Protein AF-A0A947MWH0-F1 (afdb_monomer_lite)

Sequence (85 aa):
VVPQFIDVESKIFGPITMRQFITVLVAVFLEFIIYKLSDFTLFLVLSAVVFPAAGAMAFMKIGGIPVPHFFLFPRLYANEIDCRN

Foldseek 3Di:
DDPDPPPDAPAPPDPAGPVLVVLVVVLVVVLVVCVVVDDPVVSVVVCVVSVVVSVCLSPDDDQNHRNVVCVVCVPVVVVVSVVVD

pLDDT: mean 75.41, std 11.12, range [52.19, 90.94]

Radius of gyration: 16.83 Å; chains: 1; bounding box: 48×26×40 Å

Secondary structure (DSSP, 8-state):
----------EEETTEEHHHHHHHHHHHHHHHHHHHHS-HHHHHHHHHHHHHHHHHHHH-EETTEEHHHHHH-HHHHHHHHHTT-

Structure (mmCIF, N/CA/C/O backbone):
data_AF-A0A947MWH0-F1
#
_entry.id   AF-A0A947MWH0-F1
#
loop_
_atom_site.group_PDB
_atom_site.id
_atom_site.type_symbol
_atom_site.label_atom_id
_atom_site.label_alt_id
_atom_site.label_comp_id
_atom_site.label_asym_id
_atom_site.label_entity_id
_atom_site.label_seq_id
_atom_site.pdbx_PDB_ins_code
_atom_site.Cartn_x
_atom_site.Cartn_y
_atom_site.Cartn_z
_atom_site.occupancy
_atom_site.B_iso_or_equiv
_atom_site.auth_seq_id
_atom_site.auth_comp_id
_atom_site.auth_asym_id
_atom_site.auth_atom_id
_atom_site.pdbx_PDB_model_num
ATOM 1 N N . VAL A 1 1 ? -33.953 1.349 22.807 1.00 56.50 1 VAL A N 1
ATOM 2 C CA . VAL A 1 1 ? -32.591 1.540 22.261 1.00 56.50 1 VAL A CA 1
ATOM 3 C C . VAL A 1 1 ? -31.984 0.175 22.008 1.00 56.50 1 VAL A C 1
ATOM 5 O O . VAL A 1 1 ? -31.751 -0.561 22.955 1.00 56.50 1 VAL A O 1
ATOM 8 N N . VAL A 1 2 ? -31.857 -0.214 20.742 1.00 57.28 2 VAL A N 1
ATOM 9 C CA . VAL A 1 2 ? -31.192 -1.468 20.370 1.00 57.28 2 VAL A CA 1
ATOM 10 C C . VAL A 1 2 ? -29.746 -1.109 20.037 1.00 57.28 2 VAL A C 1
ATOM 12 O O . VAL A 1 2 ? -29.548 -0.296 19.133 1.00 57.28 2 VAL A O 1
ATOM 15 N N . PRO A 1 3 ? -28.745 -1.647 20.752 1.00 59.34 3 PRO A N 1
ATOM 16 C CA . PRO A 1 3 ? -27.365 -1.520 20.322 1.00 59.34 3 PRO A CA 1
ATOM 17 C C . PRO A 1 3 ? -27.216 -2.279 19.000 1.00 59.34 3 PRO A C 1
ATOM 19 O O . PRO A 1 3 ? -27.360 -3.498 18.957 1.00 59.34 3 PRO A O 1
ATOM 22 N N . GLN A 1 4 ? -26.989 -1.550 17.909 1.00 64.38 4 GLN A N 1
ATOM 23 C CA . GLN A 1 4 ? -26.575 -2.140 16.641 1.00 64.38 4 GLN A CA 1
ATOM 24 C C . GLN A 1 4 ? -25.113 -2.540 16.825 1.00 64.38 4 GLN A C 1
ATOM 26 O O . GLN A 1 4 ? -24.235 -1.676 16.883 1.00 64.38 4 GLN A O 1
ATOM 31 N N . PHE A 1 5 ? -24.850 -3.836 16.993 1.00 52.19 5 PHE A N 1
ATOM 32 C CA . PHE A 1 5 ? -23.496 -4.343 16.850 1.00 52.19 5 PHE A CA 1
ATOM 33 C C . PHE A 1 5 ? -23.109 -4.097 15.399 1.00 52.19 5 PHE A C 1
ATOM 35 O O . PHE A 1 5 ? -23.534 -4.815 14.502 1.00 52.19 5 PHE A O 1
ATOM 42 N N . ILE A 1 6 ? -22.355 -3.027 15.162 1.00 71.69 6 ILE A N 1
ATOM 43 C CA . ILE A 1 6 ? -21.577 -2.940 13.940 1.00 71.69 6 ILE A CA 1
ATOM 44 C C . ILE A 1 6 ? -20.696 -4.187 13.944 1.00 71.69 6 ILE A C 1
ATOM 46 O O . ILE A 1 6 ? -19.937 -4.399 14.896 1.00 71.69 6 ILE A O 1
ATOM 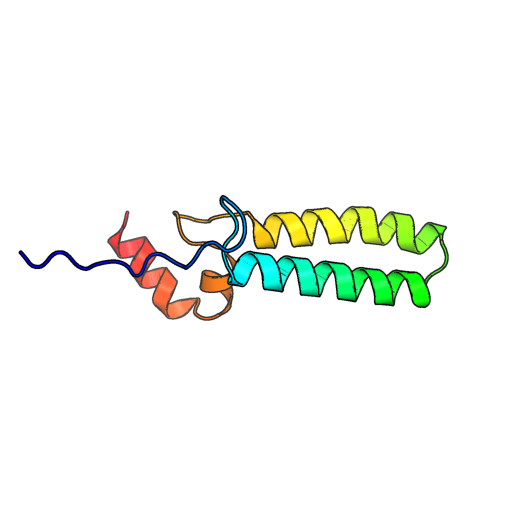50 N N . ASP A 1 7 ? -20.872 -5.054 12.951 1.00 61.91 7 ASP A N 1
ATOM 51 C CA . ASP A 1 7 ? -20.069 -6.261 12.830 1.00 61.91 7 ASP A CA 1
ATOM 52 C C . ASP A 1 7 ? -18.605 -5.833 12.793 1.00 61.91 7 ASP A C 1
ATOM 54 O O . ASP A 1 7 ? -18.122 -5.187 11.857 1.00 61.91 7 ASP A O 1
ATOM 58 N N . VAL A 1 8 ? -17.907 -6.115 13.892 1.00 64.44 8 VAL A N 1
ATOM 59 C CA . VAL A 1 8 ? -16.487 -5.838 13.997 1.00 64.44 8 VAL A CA 1
ATOM 60 C C . VAL A 1 8 ? -15.810 -6.773 13.026 1.00 64.44 8 VAL A C 1
ATOM 62 O O . VAL A 1 8 ? -15.765 -7.983 13.235 1.00 64.44 8 VAL A O 1
ATOM 65 N N . GLU A 1 9 ? -15.302 -6.194 11.941 1.00 67.94 9 GLU A N 1
ATOM 66 C CA . GLU A 1 9 ? -14.520 -6.947 10.981 1.00 67.94 9 GLU A CA 1
ATOM 67 C C . GLU A 1 9 ? -13.479 -7.783 11.718 1.00 67.94 9 GLU A C 1
ATOM 69 O O . GLU A 1 9 ? -12.689 -7.243 12.504 1.00 67.94 9 GLU A O 1
ATOM 74 N N . SER A 1 10 ? -13.454 -9.085 11.436 1.00 69.31 10 SER A N 1
ATOM 75 C CA . SER A 1 10 ? -12.388 -9.948 11.912 1.00 69.31 10 SER A CA 1
ATOM 76 C C . SER A 1 10 ? -11.062 -9.394 11.396 1.00 69.31 10 SER A C 1
ATOM 78 O O . SER A 1 10 ? -10.767 -9.413 10.194 1.00 69.31 10 SER A O 1
ATOM 80 N N . LYS A 1 11 ? -10.269 -8.855 12.315 1.00 72.81 11 LYS A N 1
ATOM 81 C CA . LYS A 1 11 ? -8.906 -8.422 12.038 1.00 72.81 11 LYS A CA 1
ATOM 82 C C . LYS A 1 11 ? -8.037 -9.671 12.019 1.00 72.81 11 LYS A C 1
ATOM 84 O O . LYS A 1 11 ? -8.051 -10.429 12.983 1.00 72.81 11 LYS A O 1
ATOM 89 N N . ILE A 1 12 ? -7.319 -9.899 10.920 1.00 75.12 12 ILE A N 1
ATOM 90 C CA . ILE A 1 12 ? -6.459 -11.084 10.789 1.00 75.12 12 ILE A CA 1
ATOM 91 C C . ILE A 1 12 ? -5.154 -10.865 11.557 1.00 75.12 12 ILE A C 1
ATOM 93 O O . ILE A 1 12 ? -4.736 -11.707 12.342 1.00 75.12 12 ILE A O 1
ATOM 97 N N . PHE A 1 13 ? -4.512 -9.716 11.320 1.00 74.25 13 PHE A N 1
ATOM 98 C CA . PHE A 1 13 ? -3.197 -9.377 11.855 1.00 74.25 13 PHE A CA 1
ATOM 99 C C .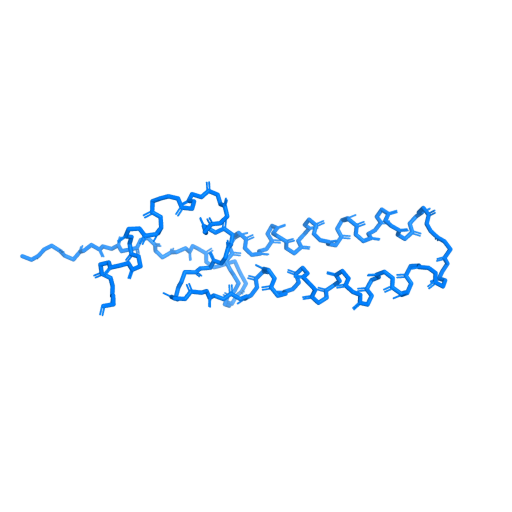 PHE A 1 13 ? -3.240 -7.998 12.507 1.00 74.25 13 PHE A C 1
ATOM 101 O O . PHE A 1 13 ? -3.187 -6.971 11.829 1.00 74.25 13 PHE A O 1
ATOM 108 N N . GLY A 1 14 ? -3.344 -7.973 13.838 1.00 79.38 14 GLY A N 1
ATOM 109 C CA . GLY A 1 14 ? -3.357 -6.739 14.625 1.00 79.38 14 GLY A CA 1
ATOM 110 C C . GLY A 1 14 ? -4.430 -5.749 14.137 1.00 79.38 14 GLY A C 1
ATOM 111 O O . GLY A 1 14 ? -5.618 -6.044 14.264 1.00 79.38 14 GLY A O 1
ATOM 112 N N . PRO A 1 15 ? -4.058 -4.572 13.593 1.00 75.50 15 PRO A N 1
ATOM 113 C CA . PRO A 1 15 ? -5.004 -3.586 13.068 1.00 75.50 15 PRO A CA 1
ATOM 114 C C . PRO A 1 15 ? -5.475 -3.848 11.621 1.00 75.50 15 PRO A C 1
ATOM 116 O O . PRO A 1 15 ? -6.312 -3.086 11.136 1.00 75.50 15 PRO A O 1
ATOM 119 N N . ILE A 1 16 ? -4.959 -4.875 10.930 1.00 76.56 16 ILE A N 1
ATOM 120 C CA . ILE A 1 16 ? -5.248 -5.155 9.512 1.00 76.56 16 ILE A CA 1
ATOM 121 C C . ILE A 1 16 ? -6.508 -6.018 9.366 1.00 76.56 16 ILE A C 1
ATOM 123 O O . ILE A 1 16 ? -6.606 -7.128 9.898 1.00 76.56 16 ILE A O 1
ATOM 127 N N . THR A 1 17 ? -7.472 -5.500 8.607 1.00 83.69 17 THR A N 1
ATOM 128 C CA . THR A 1 17 ? -8.728 -6.185 8.247 1.00 83.69 17 THR A CA 1
ATOM 129 C C . THR A 1 17 ? -8.544 -7.171 7.092 1.00 83.69 17 THR A C 1
ATOM 131 O O . THR A 1 17 ? -7.597 -7.054 6.311 1.00 83.69 17 THR A O 1
ATOM 134 N N . MET A 1 18 ? -9.479 -8.116 6.938 1.00 80.69 18 MET A N 1
ATOM 135 C CA . MET A 1 18 ? -9.473 -9.084 5.830 1.00 80.69 18 MET A CA 1
ATOM 136 C C . MET A 1 18 ? -9.373 -8.419 4.456 1.00 80.69 18 MET A C 1
ATOM 138 O O . MET A 1 18 ? -8.576 -8.823 3.610 1.00 80.69 18 MET A O 1
ATOM 142 N N . ARG A 1 19 ? -10.124 -7.339 4.246 1.00 78.62 19 ARG A N 1
ATOM 143 C CA . ARG A 1 19 ? -10.105 -6.620 2.967 1.00 78.62 19 ARG A CA 1
ATOM 144 C C . ARG A 1 19 ? -8.772 -5.935 2.687 1.00 78.62 19 ARG A C 1
ATOM 146 O O . ARG A 1 19 ? -8.287 -6.000 1.566 1.00 78.62 19 ARG A O 1
ATOM 153 N N . GLN A 1 20 ? -8.162 -5.327 3.701 1.00 76.81 20 GLN A N 1
ATOM 154 C CA . GLN A 1 20 ? -6.853 -4.684 3.555 1.00 76.81 20 GLN A CA 1
ATOM 155 C C . GLN A 1 20 ? -5.763 -5.695 3.209 1.00 76.81 20 GLN A C 1
ATOM 157 O O . GLN A 1 20 ? -4.906 -5.413 2.375 1.00 76.81 20 GLN A O 1
ATOM 162 N N . PHE A 1 21 ? -5.830 -6.886 3.805 1.00 83.25 21 PHE A N 1
ATOM 163 C CA . PHE A 1 21 ? -4.925 -7.978 3.473 1.00 83.25 21 PHE A CA 1
ATOM 164 C C . PHE A 1 21 ? -5.043 -8.384 1.997 1.00 83.25 21 PHE A C 1
ATOM 166 O O . PHE A 1 21 ? -4.028 -8.478 1.310 1.00 83.25 21 PHE A O 1
ATOM 173 N N . ILE A 1 22 ? -6.267 -8.536 1.481 1.00 85.50 22 ILE A N 1
ATOM 174 C CA . ILE A 1 22 ? -6.501 -8.868 0.067 1.00 85.50 22 ILE A CA 1
ATOM 175 C C . ILE A 1 22 ? -5.992 -7.749 -0.855 1.00 85.50 22 ILE A C 1
ATOM 177 O O . ILE A 1 22 ? -5.340 -8.042 -1.853 1.00 85.50 22 ILE A O 1
ATOM 181 N N . THR A 1 23 ? -6.222 -6.473 -0.521 1.00 84.31 23 THR A N 1
ATOM 182 C CA . THR A 1 23 ? -5.717 -5.336 -1.315 1.00 84.31 23 THR A CA 1
ATOM 183 C C . THR A 1 23 ? -4.191 -5.339 -1.414 1.00 84.31 23 THR A C 1
ATOM 185 O O . THR A 1 23 ? -3.650 -5.166 -2.505 1.00 84.31 23 THR A O 1
ATOM 188 N N . VAL A 1 24 ? -3.491 -5.577 -0.301 1.00 85.44 24 VAL A N 1
ATOM 189 C CA . VAL A 1 24 ? -2.021 -5.666 -0.289 1.00 85.44 24 VAL A CA 1
ATOM 190 C C . VAL A 1 24 ? -1.543 -6.891 -1.072 1.00 85.44 24 VAL A C 1
ATOM 192 O O . VAL A 1 24 ? -0.591 -6.787 -1.840 1.00 85.44 24 VAL A O 1
ATOM 195 N N . LEU A 1 25 ? -2.227 -8.031 -0.946 1.00 89.25 25 LEU A N 1
ATOM 196 C CA . LEU A 1 25 ? -1.894 -9.250 -1.685 1.00 89.25 25 LEU A CA 1
ATOM 197 C C . LEU A 1 25 ? -2.004 -9.039 -3.202 1.00 89.25 25 LEU A C 1
ATOM 199 O O . LEU A 1 25 ? -1.096 -9.423 -3.938 1.00 89.25 25 LEU A O 1
ATOM 203 N N . VAL A 1 26 ? -3.068 -8.379 -3.670 1.00 89.56 26 VAL A N 1
ATOM 204 C CA . VAL A 1 26 ? -3.241 -8.025 -5.089 1.00 89.56 26 VAL A CA 1
ATOM 205 C C . VAL A 1 26 ? -2.136 -7.079 -5.562 1.00 89.56 26 VAL A C 1
ATOM 207 O O . VAL A 1 26 ? -1.587 -7.294 -6.639 1.00 89.56 26 VAL A O 1
ATOM 210 N N . ALA A 1 27 ? -1.774 -6.072 -4.763 1.00 87.69 27 ALA A N 1
ATOM 211 C CA . ALA A 1 27 ? -0.707 -5.133 -5.108 1.00 87.69 27 ALA A CA 1
ATOM 212 C C . ALA A 1 27 ? 0.652 -5.831 -5.274 1.00 87.69 27 ALA A C 1
ATOM 214 O O . ALA A 1 27 ? 1.315 -5.647 -6.293 1.00 87.69 27 ALA A O 1
ATOM 215 N N . VAL A 1 28 ? 1.020 -6.701 -4.329 1.00 89.81 28 VAL A N 1
ATOM 216 C CA . VAL A 1 28 ? 2.261 -7.492 -4.388 1.00 89.81 28 VAL A CA 1
ATOM 217 C C . VAL A 1 28 ? 2.268 -8.421 -5.602 1.00 89.81 28 VAL A C 1
ATOM 219 O O . VAL A 1 28 ? 3.285 -8.560 -6.282 1.00 89.81 28 VAL A O 1
ATOM 222 N N . PHE A 1 29 ? 1.133 -9.048 -5.912 1.00 90.94 29 PHE A N 1
ATOM 223 C CA . PHE A 1 29 ? 1.025 -9.920 -7.079 1.00 90.94 29 PHE A CA 1
ATOM 224 C C . PHE A 1 29 ? 1.195 -9.143 -8.391 1.00 90.94 29 PHE A C 1
ATOM 226 O O . PHE A 1 29 ? 1.860 -9.606 -9.317 1.00 90.94 29 PHE A O 1
ATOM 233 N N . LEU A 1 30 ? 0.639 -7.934 -8.457 1.00 88.25 30 LEU A N 1
ATOM 234 C CA . LEU A 1 30 ? 0.753 -7.048 -9.611 1.00 88.25 30 LEU A CA 1
ATOM 235 C C . LEU A 1 30 ? 2.199 -6.553 -9.792 1.00 88.25 30 LEU A C 1
ATOM 237 O O . LEU A 1 30 ? 2.718 -6.572 -10.908 1.00 88.25 30 LEU A O 1
ATOM 241 N N . GLU A 1 31 ? 2.897 -6.220 -8.706 1.00 87.06 31 GLU A N 1
ATOM 242 C CA . GLU A 1 31 ? 4.326 -5.881 -8.740 1.00 87.06 31 GLU A CA 1
ATOM 243 C C . GLU A 1 31 ? 5.211 -7.049 -9.168 1.00 87.06 31 GLU A C 1
ATOM 245 O O . GLU A 1 31 ? 6.167 -6.851 -9.918 1.00 87.06 31 GLU A O 1
ATOM 250 N N . PHE A 1 32 ? 4.879 -8.273 -8.757 1.00 88.56 32 PHE A N 1
ATOM 251 C CA . PHE A 1 32 ? 5.597 -9.467 -9.197 1.00 88.56 32 PHE A CA 1
ATOM 252 C C . PHE A 1 32 ? 5.483 -9.677 -10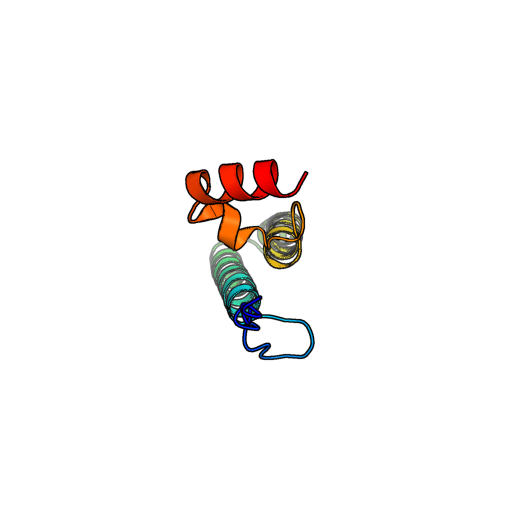.713 1.00 88.56 32 PHE A C 1
ATOM 254 O O . PHE A 1 32 ? 6.461 -10.043 -11.369 1.00 88.56 32 PHE A O 1
ATOM 261 N N . ILE A 1 33 ? 4.311 -9.402 -11.289 1.00 89.38 33 ILE A N 1
ATOM 262 C CA . ILE A 1 33 ? 4.104 -9.447 -12.740 1.00 89.38 33 ILE A CA 1
ATOM 263 C C . ILE A 1 33 ? 4.945 -8.360 -13.425 1.00 89.38 33 ILE A C 1
ATOM 265 O O . ILE A 1 33 ? 5.671 -8.664 -14.372 1.00 89.38 33 ILE A O 1
ATOM 269 N N . ILE A 1 34 ? 4.926 -7.121 -12.918 1.00 85.31 34 ILE A N 1
ATOM 270 C CA . ILE A 1 34 ? 5.739 -6.013 -13.456 1.00 85.31 34 ILE A CA 1
ATOM 271 C C . ILE A 1 34 ? 7.234 -6.357 -13.409 1.00 85.31 34 ILE A C 1
ATOM 273 O O . ILE A 1 34 ? 7.936 -6.135 -14.395 1.00 85.31 34 ILE A O 1
ATOM 277 N N . TYR A 1 35 ? 7.707 -6.955 -12.313 1.00 85.94 35 TYR A N 1
ATOM 278 C CA . TYR A 1 35 ? 9.093 -7.400 -12.152 1.00 85.94 35 TYR A CA 1
ATOM 279 C C . TYR A 1 35 ? 9.512 -8.439 -13.199 1.00 85.94 35 TYR A C 1
ATOM 281 O O . TYR A 1 35 ? 10.657 -8.447 -13.640 1.00 85.94 35 TYR A O 1
ATOM 289 N N . LYS A 1 36 ? 8.597 -9.322 -13.614 1.00 86.62 36 LYS A N 1
ATOM 290 C CA . LYS A 1 36 ? 8.881 -10.345 -14.630 1.00 86.62 36 LYS A CA 1
ATOM 291 C C . LYS A 1 36 ? 8.891 -9.809 -16.060 1.00 86.62 36 LYS A C 1
ATOM 293 O O . LYS A 1 36 ? 9.532 -10.423 -16.908 1.00 86.62 36 LYS A O 1
ATOM 298 N N . LEU A 1 37 ? 8.175 -8.720 -16.330 1.00 86.62 37 LEU A N 1
ATOM 299 C CA . LEU A 1 37 ? 7.990 -8.168 -17.678 1.00 86.62 37 LEU A CA 1
ATOM 300 C C . LEU A 1 37 ? 8.874 -6.946 -17.974 1.00 86.62 37 LEU A C 1
ATOM 302 O O . LEU A 1 37 ? 9.064 -6.629 -19.144 1.00 86.62 37 LEU A O 1
ATOM 306 N N . SER A 1 38 ? 9.386 -6.254 -16.952 1.00 84.31 38 SER A N 1
ATOM 307 C CA . SER A 1 38 ? 10.135 -4.996 -17.104 1.00 84.31 38 SER A CA 1
ATOM 308 C C . SER A 1 38 ? 11.630 -5.146 -16.821 1.00 84.31 38 SER A C 1
ATOM 310 O O . SER A 1 38 ? 12.037 -5.956 -15.991 1.00 84.31 38 SER A O 1
ATOM 312 N N . ASP A 1 39 ? 12.446 -4.288 -17.441 1.00 83.88 39 ASP A N 1
ATOM 313 C CA . ASP A 1 39 ? 13.852 -4.104 -17.063 1.00 83.88 39 ASP A CA 1
ATOM 314 C C . ASP A 1 39 ? 13.983 -3.610 -15.614 1.00 83.88 39 ASP A C 1
ATOM 316 O O . ASP A 1 39 ? 13.141 -2.852 -15.126 1.00 83.88 39 ASP A O 1
ATOM 320 N N . PHE A 1 40 ? 15.072 -3.984 -14.930 1.00 84.50 40 PHE A N 1
ATOM 321 C CA . PHE A 1 40 ? 15.289 -3.683 -13.504 1.00 84.50 40 PHE A CA 1
ATOM 322 C C . PHE A 1 40 ? 15.135 -2.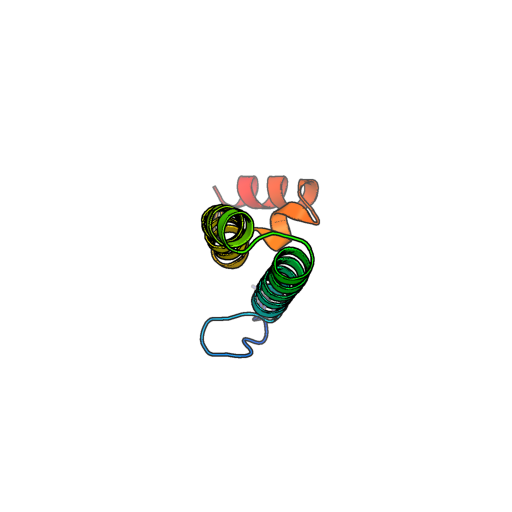189 -13.169 1.00 84.50 40 PHE A C 1
ATOM 324 O O . PHE A 1 40 ? 14.533 -1.829 -12.157 1.00 84.50 40 PHE A O 1
ATOM 331 N N . THR A 1 41 ? 15.619 -1.310 -14.049 1.00 87.25 41 THR A N 1
ATOM 332 C CA . THR A 1 41 ? 15.484 0.146 -13.902 1.00 87.25 41 THR A CA 1
ATOM 333 C C . THR A 1 41 ? 14.029 0.604 -14.005 1.00 87.25 41 THR A C 1
ATOM 335 O O . THR A 1 41 ? 13.585 1.437 -13.217 1.00 87.25 41 THR A O 1
ATOM 338 N N . LEU A 1 42 ? 13.271 0.047 -14.950 1.00 85.12 42 LEU A N 1
ATOM 339 C CA . LEU A 1 42 ? 11.871 0.400 -15.187 1.00 85.12 42 LEU A CA 1
ATOM 340 C C . LEU A 1 42 ? 10.978 -0.138 -14.056 1.00 85.12 42 LEU A C 1
ATOM 342 O O . LEU A 1 42 ? 10.091 0.570 -13.581 1.00 85.12 42 LEU A O 1
ATOM 346 N N . PHE A 1 43 ? 11.289 -1.331 -13.542 1.00 87.38 43 PHE A N 1
ATOM 347 C CA . PHE A 1 43 ? 10.677 -1.893 -12.337 1.00 87.38 43 PHE A CA 1
ATOM 348 C C . PHE A 1 43 ? 10.882 -1.001 -11.105 1.00 87.38 43 PHE A C 1
ATOM 350 O O . PHE A 1 43 ? 9.929 -0.757 -10.365 1.00 87.38 43 PHE A O 1
ATOM 357 N N . LEU A 1 44 ? 12.097 -0.488 -10.883 1.00 88.00 44 LEU A N 1
ATOM 358 C CA . LEU A 1 44 ? 12.390 0.357 -9.723 1.00 88.00 44 LEU A CA 1
ATOM 359 C C . LEU A 1 44 ? 11.529 1.628 -9.728 1.00 88.00 44 LEU A C 1
ATOM 361 O O . LEU A 1 44 ? 10.924 1.969 -8.714 1.00 88.00 44 LEU A O 1
ATOM 365 N N . VAL A 1 45 ? 11.427 2.291 -10.884 1.00 90.38 45 VAL A N 1
ATOM 366 C CA . VAL A 1 45 ? 10.617 3.507 -11.044 1.00 90.38 45 VAL A CA 1
ATOM 367 C C . VAL A 1 45 ? 9.128 3.205 -10.876 1.00 90.38 45 VAL A C 1
ATOM 369 O O . VAL A 1 45 ? 8.438 3.941 -10.173 1.00 90.38 45 VAL A O 1
ATOM 372 N N . LEU A 1 46 ? 8.624 2.119 -11.474 1.00 86.38 46 LEU A N 1
ATOM 373 C CA . LEU A 1 46 ? 7.212 1.760 -11.337 1.00 86.38 46 LEU A CA 1
ATOM 374 C C . LEU A 1 46 ? 6.852 1.344 -9.912 1.00 86.38 46 LEU A C 1
ATOM 376 O O . LEU A 1 46 ? 5.852 1.831 -9.395 1.00 86.38 46 LEU A O 1
ATOM 380 N N . SER A 1 47 ? 7.646 0.493 -9.258 1.00 86.38 47 SER A N 1
ATOM 381 C CA . SER A 1 47 ? 7.349 0.065 -7.883 1.00 86.38 47 SER A CA 1
ATOM 382 C C . SER A 1 47 ? 7.381 1.245 -6.909 1.00 86.38 47 SER A C 1
ATOM 384 O O . SER A 1 47 ? 6.513 1.349 -6.048 1.00 86.38 47 SER A O 1
ATOM 386 N N . ALA A 1 48 ? 8.284 2.213 -7.110 1.00 89.00 48 ALA A N 1
ATOM 387 C CA . ALA A 1 48 ? 8.339 3.422 -6.292 1.00 89.00 48 ALA A CA 1
ATOM 388 C C . ALA A 1 48 ? 7.054 4.267 -6.364 1.00 89.00 48 ALA A C 1
ATOM 390 O O . ALA A 1 48 ? 6.761 4.998 -5.423 1.00 89.00 48 ALA A O 1
ATOM 391 N N . VAL A 1 49 ? 6.276 4.167 -7.447 1.00 88.06 49 VAL A N 1
ATOM 392 C CA . VAL A 1 49 ? 4.984 4.859 -7.599 1.00 88.06 49 VAL A CA 1
ATOM 393 C C . VAL A 1 49 ? 3.816 3.959 -7.185 1.00 88.06 49 VAL A C 1
ATOM 395 O O . VAL A 1 49 ? 2.905 4.398 -6.482 1.00 88.06 49 VAL A O 1
ATOM 398 N N . VAL A 1 50 ? 3.838 2.696 -7.605 1.00 85.94 50 VAL A N 1
ATOM 399 C CA . VAL A 1 50 ? 2.742 1.737 -7.418 1.00 85.94 50 VAL A CA 1
ATOM 400 C C . VAL A 1 50 ? 2.626 1.297 -5.960 1.00 85.94 50 VAL A C 1
ATOM 402 O O . VAL A 1 50 ? 1.515 1.286 -5.428 1.00 85.94 50 VAL A O 1
ATOM 405 N N . PHE A 1 51 ? 3.742 1.015 -5.286 1.00 85.25 51 PHE A N 1
ATOM 406 C CA . PHE A 1 51 ? 3.752 0.556 -3.898 1.00 85.25 51 PHE A CA 1
ATOM 407 C C . PHE A 1 51 ? 3.110 1.564 -2.929 1.00 85.25 51 PHE A C 1
ATOM 409 O O . PHE A 1 51 ? 2.181 1.188 -2.205 1.00 85.25 51 PHE A O 1
ATOM 416 N N . PRO A 1 52 ? 3.505 2.858 -2.910 1.00 86.19 52 PRO A N 1
ATOM 417 C CA . PRO A 1 52 ? 2.855 3.834 -2.042 1.00 86.19 52 PRO A CA 1
ATOM 418 C C . PRO A 1 52 ? 1.413 4.125 -2.461 1.00 86.19 52 PRO A C 1
ATOM 420 O O . PRO A 1 52 ? 0.578 4.331 -1.583 1.00 86.19 52 PRO A O 1
ATOM 423 N N . ALA A 1 53 ? 1.077 4.093 -3.755 1.00 84.56 53 ALA A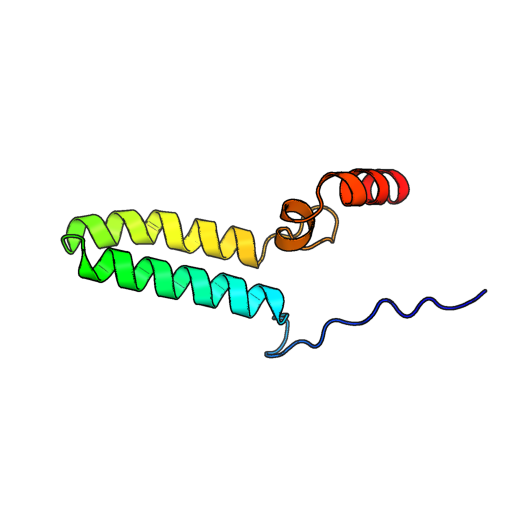 N 1
ATOM 424 C CA . ALA A 1 53 ? -0.306 4.269 -4.204 1.00 84.56 53 ALA A CA 1
ATOM 425 C C . ALA A 1 53 ? -1.217 3.129 -3.711 1.00 84.56 53 ALA A C 1
ATOM 427 O O . ALA A 1 53 ? -2.303 3.376 -3.181 1.00 84.56 53 ALA A O 1
ATOM 428 N N . ALA A 1 54 ? -0.760 1.881 -3.819 1.00 83.88 54 ALA A N 1
ATOM 429 C CA . ALA A 1 54 ? -1.479 0.712 -3.327 1.00 83.88 54 ALA A CA 1
ATOM 430 C C . ALA A 1 54 ? -1.565 0.684 -1.793 1.00 83.88 54 ALA A C 1
ATOM 432 O O . ALA A 1 54 ? -2.628 0.398 -1.239 1.00 83.88 54 ALA A O 1
ATOM 433 N N . GLY A 1 55 ? -0.483 1.045 -1.099 1.00 83.31 55 GLY A N 1
ATOM 434 C CA . GLY A 1 55 ? -0.472 1.188 0.357 1.00 83.31 55 GLY A CA 1
ATOM 435 C C . GLY A 1 55 ? -1.436 2.274 0.834 1.00 83.31 55 GLY A C 1
ATOM 436 O O . GLY A 1 55 ? -2.217 2.054 1.761 1.00 83.31 55 GLY A O 1
ATOM 437 N N . ALA A 1 56 ? -1.463 3.419 0.156 1.00 82.12 56 ALA A N 1
ATOM 438 C CA . ALA A 1 56 ? -2.407 4.486 0.447 1.00 82.12 56 ALA A CA 1
ATOM 439 C C . ALA A 1 56 ? -3.855 4.007 0.233 1.00 82.12 56 ALA A C 1
ATOM 441 O O . ALA A 1 56 ? -4.698 4.233 1.095 1.00 82.12 56 ALA A O 1
ATOM 442 N N . MET A 1 57 ? -4.150 3.256 -0.833 1.00 75.56 57 MET A N 1
ATOM 443 C CA . MET A 1 57 ? -5.474 2.642 -1.021 1.00 75.56 57 MET A CA 1
ATOM 444 C C . MET A 1 57 ? -5.821 1.577 0.035 1.00 75.56 57 MET A C 1
ATOM 446 O O . MET A 1 57 ? -6.989 1.402 0.369 1.00 75.56 57 MET A O 1
ATOM 450 N N . ALA A 1 58 ? -4.849 0.862 0.595 1.00 76.00 58 ALA A N 1
ATOM 451 C CA . ALA A 1 58 ? -5.118 -0.123 1.642 1.00 76.00 58 ALA A CA 1
ATOM 452 C C . ALA A 1 58 ? -5.369 0.530 3.017 1.00 76.00 58 ALA A C 1
ATOM 454 O O . ALA A 1 58 ? -6.211 0.065 3.792 1.00 76.00 58 ALA A O 1
ATOM 455 N N . PHE A 1 59 ? -4.658 1.612 3.344 1.00 71.69 59 PHE A N 1
ATOM 456 C CA . PHE A 1 59 ? -4.647 2.173 4.701 1.00 71.69 59 PHE A CA 1
ATOM 457 C C . PHE A 1 59 ? -5.354 3.521 4.852 1.00 71.69 59 PHE A C 1
ATOM 459 O O . PHE A 1 59 ? -5.722 3.866 5.979 1.00 71.69 59 PHE A O 1
ATOM 466 N N . MET A 1 60 ? -5.606 4.266 3.771 1.00 70.38 60 MET A N 1
ATOM 467 C CA . MET A 1 60 ? -6.372 5.508 3.868 1.00 70.38 60 MET A CA 1
ATOM 468 C C . MET A 1 60 ? -7.830 5.224 4.224 1.00 70.38 60 MET A C 1
ATOM 470 O O . MET A 1 60 ? -8.494 4.332 3.690 1.00 70.38 60 MET A O 1
ATOM 474 N N . LYS A 1 61 ? -8.336 6.027 5.155 1.00 57.53 61 LYS A N 1
ATOM 475 C CA . LYS A 1 61 ? -9.736 6.048 5.568 1.00 57.53 61 LYS A CA 1
ATOM 476 C C . LYS A 1 61 ? -10.264 7.447 5.292 1.00 57.53 61 LYS A C 1
ATOM 478 O O . LYS A 1 61 ? -9.711 8.412 5.811 1.00 57.53 61 LYS A O 1
ATOM 483 N N . ILE A 1 62 ? -11.320 7.556 4.494 1.00 58.19 62 ILE A N 1
ATOM 484 C CA . ILE A 1 62 ? -12.017 8.823 4.242 1.00 58.19 62 ILE A CA 1
ATOM 485 C C . ILE A 1 62 ? -13.258 8.814 5.139 1.00 58.19 62 ILE A C 1
ATOM 487 O O . ILE A 1 62 ? -14.041 7.868 5.095 1.00 58.19 62 ILE A O 1
ATOM 491 N N . GLY A 1 63 ? -13.412 9.806 6.021 1.00 58.31 63 GLY A N 1
ATOM 492 C CA . GLY A 1 63 ? -14.596 9.911 6.893 1.00 58.31 63 GLY A CA 1
ATOM 493 C C . GLY A 1 63 ? -14.798 8.744 7.877 1.00 58.31 63 GLY A C 1
ATOM 494 O O . GLY A 1 63 ? -15.916 8.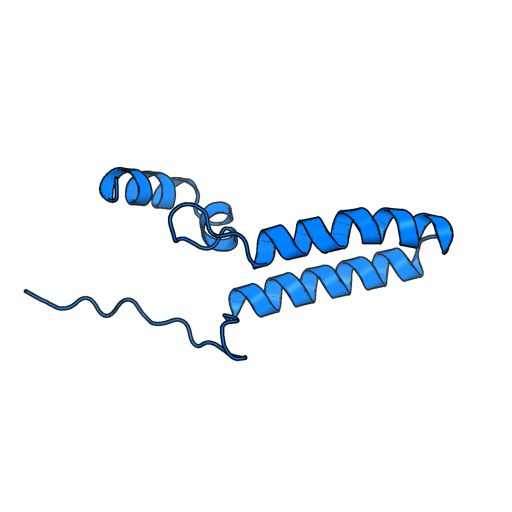478 8.306 1.00 58.31 63 GLY A O 1
ATOM 495 N N . GLY A 1 64 ? -13.736 8.005 8.225 1.00 59.81 64 GLY A N 1
ATOM 496 C CA . GLY A 1 64 ? -13.816 6.820 9.094 1.00 59.81 64 GLY A CA 1
ATOM 497 C C . GLY A 1 64 ? -14.197 5.519 8.375 1.00 59.81 64 GLY A C 1
ATOM 498 O O . GLY A 1 64 ? -14.179 4.460 9.003 1.00 59.81 64 GLY A O 1
ATOM 499 N N . ILE A 1 65 ? -14.462 5.576 7.068 1.00 64.94 65 ILE A N 1
ATOM 500 C CA . ILE A 1 65 ? -14.743 4.421 6.212 1.00 64.94 65 ILE A CA 1
ATOM 501 C C . ILE A 1 65 ? -13.470 4.075 5.419 1.00 64.94 65 ILE A C 1
ATOM 503 O O . ILE A 1 65 ? -12.824 4.965 4.856 1.00 64.94 65 ILE A O 1
ATOM 507 N N . PRO A 1 66 ? -13.053 2.798 5.373 1.00 65.62 66 PRO A N 1
ATOM 508 C CA . PRO A 1 66 ? -11.919 2.388 4.553 1.00 65.62 66 PRO A CA 1
ATOM 509 C C . PRO A 1 66 ? -12.255 2.541 3.060 1.00 65.62 66 PRO A C 1
ATOM 511 O O . PRO A 1 66 ? -13.314 2.103 2.605 1.00 65.62 66 PRO A O 1
ATOM 514 N N . VAL A 1 67 ? -11.337 3.125 2.284 1.00 65.50 67 VAL A N 1
ATOM 515 C CA . VAL A 1 67 ? -11.549 3.458 0.859 1.00 65.50 67 VAL A CA 1
ATOM 516 C C . VAL A 1 67 ? -11.955 2.299 -0.068 1.00 65.50 67 VAL A C 1
ATOM 518 O O . VAL A 1 67 ? -12.701 2.575 -1.010 1.00 65.50 67 VAL A O 1
ATOM 521 N N . PRO A 1 68 ? -11.616 1.011 0.179 1.00 63.62 68 PRO A N 1
ATOM 522 C CA . PRO A 1 68 ? -12.142 -0.084 -0.642 1.00 63.62 68 PRO A CA 1
ATOM 523 C C . PRO A 1 68 ? -13.673 -0.166 -0.620 1.00 63.62 68 PRO A C 1
ATOM 525 O O . PRO A 1 68 ? -14.294 -0.580 -1.596 1.00 63.62 68 PRO A O 1
ATOM 528 N N . HIS A 1 69 ? -14.293 0.253 0.487 1.00 64.69 69 HIS A N 1
ATOM 529 C CA . HIS A 1 69 ? -15.740 0.203 0.650 1.00 64.69 69 HIS A CA 1
ATOM 530 C C . HIS A 1 69 ? -16.446 1.349 -0.093 1.00 64.69 69 HIS A C 1
ATOM 532 O O . HIS A 1 69 ? -17.502 1.144 -0.691 1.00 64.69 69 HIS A O 1
ATOM 538 N N . PHE A 1 70 ? -15.809 2.522 -0.145 1.00 61.50 70 PHE A N 1
ATOM 539 C CA . PHE A 1 70 ? -16.269 3.648 -0.957 1.00 61.50 70 PHE A CA 1
ATOM 540 C C . PHE A 1 70 ? -16.230 3.326 -2.458 1.00 61.50 70 PHE A C 1
ATOM 542 O O . PHE A 1 70 ? -17.139 3.701 -3.192 1.00 61.50 70 PHE A O 1
ATOM 549 N N . PHE A 1 71 ? -15.208 2.595 -2.916 1.00 65.81 71 PHE A N 1
ATOM 550 C CA . PHE A 1 71 ? -15.041 2.277 -4.337 1.00 65.81 71 PHE A CA 1
ATOM 551 C C . PHE A 1 71 ? -16.079 1.267 -4.860 1.00 65.81 71 PHE A C 1
ATOM 553 O O . PHE A 1 71 ? -16.534 1.387 -5.994 1.00 65.81 71 PHE A O 1
ATOM 560 N N . LEU A 1 72 ? -16.481 0.290 -4.036 1.00 70.75 72 LEU A N 1
ATOM 561 C CA . LEU A 1 72 ? -17.478 -0.728 -4.400 1.00 70.75 72 LEU A CA 1
ATOM 562 C C . LEU A 1 72 ? -18.919 -0.193 -4.404 1.00 70.75 72 LEU A C 1
ATOM 564 O O . LEU A 1 72 ? -19.697 -0.555 -5.285 1.00 70.75 72 LEU A O 1
ATOM 568 N N . PHE A 1 73 ? -19.281 0.675 -3.451 1.00 69.88 73 PHE A N 1
ATOM 569 C CA . PHE A 1 73 ? -20.650 1.198 -3.317 1.00 69.88 73 PHE A CA 1
ATOM 570 C C . PHE A 1 73 ? -20.695 2.721 -3.108 1.00 69.88 73 PHE A C 1
ATOM 572 O O . PHE A 1 73 ? -21.224 3.198 -2.099 1.00 69.88 73 PHE A O 1
ATOM 579 N N . PRO A 1 74 ? -20.215 3.523 -4.073 1.00 72.12 74 PRO A N 1
ATOM 580 C CA . PRO A 1 74 ? -20.056 4.967 -3.889 1.00 72.12 74 PRO A CA 1
ATOM 581 C C . PRO A 1 74 ? -21.377 5.692 -3.585 1.00 72.12 74 PRO A C 1
ATOM 583 O O . PRO A 1 74 ? -21.404 6.660 -2.828 1.00 72.12 74 PRO A O 1
ATOM 586 N N . ARG A 1 75 ? -22.501 5.205 -4.129 1.00 69.06 75 ARG A N 1
ATOM 587 C CA . ARG A 1 75 ? -23.812 5.862 -4.007 1.00 69.06 75 ARG A CA 1
ATOM 588 C C . ARG A 1 75 ? -24.518 5.622 -2.668 1.00 69.06 75 ARG A C 1
ATOM 590 O O . ARG A 1 75 ? -25.293 6.473 -2.250 1.00 69.06 75 ARG A O 1
ATOM 597 N N . LEU A 1 76 ? -24.243 4.502 -1.996 1.00 70.00 76 LEU A N 1
ATOM 598 C CA . LEU A 1 76 ? -24.788 4.212 -0.662 1.00 70.00 76 LEU A CA 1
ATOM 599 C C . LEU A 1 76 ? -23.966 4.914 0.425 1.00 70.00 76 LEU A C 1
ATOM 601 O O . LEU A 1 76 ? -24.529 5.464 1.366 1.00 70.00 76 LEU A O 1
ATOM 605 N N . TYR A 1 77 ? -22.645 4.986 0.238 1.00 67.50 77 TYR A N 1
ATOM 606 C CA . TYR A 1 77 ? -21.747 5.656 1.176 1.00 67.50 77 TYR A CA 1
ATOM 607 C C . TYR A 1 77 ? -21.855 7.180 1.165 1.00 67.50 77 TYR A C 1
ATOM 609 O O . TYR A 1 77 ? -21.717 7.791 2.218 1.00 67.50 77 TYR A O 1
ATOM 617 N N . ALA A 1 78 ? -22.137 7.806 0.019 1.00 67.00 78 ALA A N 1
ATOM 618 C CA . ALA A 1 78 ? -22.343 9.255 -0.035 1.00 67.00 78 ALA A CA 1
ATOM 619 C C . ALA A 1 78 ? -23.474 9.720 0.905 1.00 67.00 78 ALA A C 1
ATOM 621 O O . ALA A 1 78 ? -23.337 10.737 1.575 1.00 67.00 78 ALA A O 1
ATOM 622 N N . ASN A 1 79 ? -24.551 8.934 0.998 1.00 63.56 79 ASN A N 1
ATOM 623 C CA . ASN A 1 79 ? -25.691 9.221 1.869 1.00 63.56 79 ASN A CA 1
ATOM 624 C C . ASN A 1 79 ? -25.347 8.993 3.357 1.00 63.56 79 ASN A C 1
ATOM 626 O O . ASN A 1 79 ? -25.793 9.725 4.233 1.00 63.56 79 ASN A O 1
ATOM 630 N N . GLU A 1 80 ? -24.495 8.003 3.644 1.00 66.06 80 GLU A N 1
ATOM 631 C CA . GLU A 1 80 ? -24.040 7.710 5.008 1.00 66.06 80 GLU A CA 1
ATOM 632 C C . GLU A 1 80 ? -23.053 8.760 5.557 1.00 66.06 80 GLU A C 1
ATOM 634 O O . GLU A 1 80 ? -23.031 9.013 6.759 1.00 66.06 80 GLU A O 1
ATOM 639 N N . ILE A 1 81 ? -22.251 9.394 4.689 1.00 64.06 81 ILE A N 1
ATOM 640 C CA . ILE A 1 81 ? -21.356 10.502 5.066 1.00 64.06 81 ILE A CA 1
ATOM 641 C C . ILE A 1 81 ? -22.159 11.776 5.364 1.00 64.06 81 ILE A C 1
ATOM 643 O O . ILE A 1 81 ? -21.840 12.460 6.332 1.00 64.06 81 ILE A O 1
ATOM 647 N N . ASP A 1 82 ? -23.210 12.059 4.589 1.00 61.09 82 ASP A N 1
ATOM 648 C CA . ASP A 1 82 ? -24.095 13.215 4.810 1.00 61.09 82 ASP A CA 1
ATOM 649 C C . ASP A 1 82 ? -24.889 13.090 6.122 1.00 61.09 82 ASP A C 1
ATOM 651 O O . ASP A 1 82 ? -25.051 14.057 6.851 1.00 61.09 82 ASP A O 1
ATOM 655 N N . CYS A 1 83 ? -25.293 11.874 6.504 1.00 59.75 83 CYS A N 1
ATOM 656 C CA . CYS A 1 83 ? -25.957 11.628 7.791 1.00 59.75 83 CYS A CA 1
ATOM 657 C C . CYS A 1 83 ? -25.007 11.635 9.007 1.00 59.75 83 CYS A C 1
ATOM 659 O O . CYS A 1 83 ? -25.476 11.576 10.147 1.00 59.75 83 CYS A O 1
ATOM 661 N N . ARG A 1 84 ? -23.684 11.620 8.789 1.00 62.31 84 ARG A N 1
ATOM 662 C CA . ARG A 1 84 ? -22.668 11.593 9.856 1.00 62.31 84 ARG A CA 1
ATOM 663 C C . ARG A 1 84 ? -22.122 12.992 10.186 1.00 62.31 84 ARG A C 1
ATOM 665 O O . ARG A 1 84 ? -21.565 13.161 11.271 1.00 62.31 84 ARG A O 1
ATOM 672 N N . ASN A 1 85 ? -22.231 13.943 9.262 1.00 54.16 85 ASN A N 1
ATOM 673 C CA . ASN A 1 85 ? -21.700 15.305 9.383 1.00 54.16 85 ASN A CA 1
ATOM 674 C C . ASN A 1 85 ? -22.787 16.304 9.795 1.00 54.16 85 ASN A C 1
ATOM 676 O O . ASN A 1 85 ? -22.414 17.325 10.413 1.00 54.16 85 ASN A O 1
#